Protein AF-A0A917EUT6-F1 (afdb_monomer)

Radius of gyration: 12.78 Å; Cα contacts (8 Å, |Δi|>4): 164; chains: 1; bounding box: 24×32×35 Å

Structure (mmCIF, N/CA/C/O backbone):
data_AF-A0A917EUT6-F1
#
_entry.id   AF-A0A917EUT6-F1
#
loop_
_atom_site.group_PDB
_atom_site.id
_atom_site.type_symbol
_atom_site.label_atom_id
_atom_site.label_alt_id
_atom_site.label_comp_id
_atom_site.label_asym_id
_atom_site.label_entity_id
_atom_site.label_seq_id
_atom_site.pdbx_PDB_ins_code
_atom_site.Cartn_x
_atom_site.Cartn_y
_atom_site.Cartn_z
_atom_site.occupancy
_atom_site.B_iso_or_equiv
_atom_site.auth_seq_id
_atom_site.auth_comp_id
_atom_site.auth_asym_id
_atom_site.auth_atom_id
_atom_site.pdbx_PDB_model_num
ATOM 1 N N . MET A 1 1 ? 4.997 10.316 -0.111 1.00 61.34 1 MET A N 1
ATOM 2 C CA . MET A 1 1 ? 4.974 10.881 1.253 1.00 61.34 1 MET A CA 1
ATOM 3 C C . MET A 1 1 ? 5.558 12.274 1.196 1.00 61.34 1 MET A C 1
ATOM 5 O O . MET A 1 1 ? 6.609 12.444 0.580 1.00 61.34 1 MET A O 1
ATOM 9 N N . ALA A 1 2 ? 4.870 13.261 1.759 1.00 62.78 2 ALA A N 1
ATOM 10 C CA . ALA A 1 2 ? 5.331 14.645 1.729 1.00 62.78 2 ALA A CA 1
ATOM 11 C C . ALA A 1 2 ? 6.345 14.911 2.855 1.00 62.78 2 ALA A C 1
ATOM 13 O O . ALA A 1 2 ? 6.336 14.249 3.895 1.00 62.78 2 ALA A O 1
ATOM 14 N N . ARG A 1 3 ? 7.220 15.910 2.675 1.00 61.78 3 ARG A N 1
ATOM 15 C CA . ARG A 1 3 ? 8.024 16.441 3.788 1.00 61.78 3 ARG A CA 1
ATOM 16 C C . ARG A 1 3 ? 7.076 17.080 4.804 1.00 61.78 3 ARG A C 1
ATOM 18 O O . ARG A 1 3 ? 6.504 18.124 4.514 1.00 61.78 3 ARG A O 1
ATOM 25 N N . GLY A 1 4 ? 6.945 16.462 5.976 1.00 76.94 4 GLY A N 1
ATOM 26 C CA . GLY A 1 4 ? 6.106 16.950 7.077 1.00 76.94 4 GLY A CA 1
ATOM 27 C C . GLY A 1 4 ? 5.067 15.947 7.574 1.00 76.94 4 GLY A C 1
ATOM 28 O O . GLY A 1 4 ? 4.461 16.187 8.613 1.00 76.94 4 GLY A O 1
ATOM 29 N N . ASP A 1 5 ? 4.886 14.822 6.880 1.00 86.12 5 ASP A N 1
ATOM 30 C CA . ASP A 1 5 ? 4.000 13.757 7.347 1.00 86.12 5 ASP A CA 1
ATOM 31 C C . ASP A 1 5 ? 4.551 13.089 8.616 1.00 86.12 5 ASP A C 1
ATOM 33 O O . ASP A 1 5 ? 5.735 12.742 8.694 1.00 86.12 5 ASP A O 1
ATOM 37 N N . THR A 1 6 ? 3.680 12.868 9.603 1.00 89.69 6 THR A N 1
ATOM 38 C CA . THR A 1 6 ? 4.014 12.089 10.797 1.00 89.69 6 THR A CA 1
ATOM 39 C C . THR A 1 6 ? 3.900 10.615 10.453 1.00 89.69 6 THR A C 1
ATOM 41 O O . THR A 1 6 ? 2.805 10.098 10.227 1.00 89.69 6 THR A O 1
ATOM 44 N N . VAL A 1 7 ? 5.038 9.925 10.427 1.00 91.00 7 VAL A N 1
ATOM 45 C CA . VAL A 1 7 ? 5.102 8.498 10.112 1.00 91.00 7 VAL A CA 1
ATOM 46 C C . VAL A 1 7 ? 5.517 7.715 11.350 1.00 91.00 7 VAL A C 1
ATOM 48 O O . VAL A 1 7 ? 6.525 8.028 11.985 1.00 91.00 7 VAL A O 1
ATOM 51 N N . ARG A 1 8 ? 4.766 6.661 11.670 1.00 90.56 8 ARG A N 1
ATOM 52 C CA . ARG A 1 8 ? 5.086 5.726 12.754 1.00 90.56 8 ARG A CA 1
ATOM 53 C C . ARG A 1 8 ? 4.984 4.280 12.297 1.00 90.56 8 ARG A C 1
ATOM 55 O O . ARG A 1 8 ? 4.434 3.973 11.242 1.00 90.56 8 ARG A O 1
ATOM 62 N N . ARG A 1 9 ? 5.459 3.374 13.149 1.00 89.69 9 ARG A N 1
ATOM 63 C CA . ARG A 1 9 ? 5.080 1.964 13.052 1.00 89.69 9 ARG A CA 1
ATOM 64 C C . ARG A 1 9 ? 3.669 1.781 13.583 1.00 89.69 9 ARG A C 1
ATOM 66 O O . ARG A 1 9 ? 3.327 2.316 14.638 1.00 89.69 9 ARG A O 1
ATOM 73 N N . LEU A 1 10 ? 2.876 0.992 12.874 1.00 87.00 10 LEU A N 1
ATOM 74 C CA . LEU A 1 10 ? 1.582 0.533 13.349 1.00 87.00 10 LEU A CA 1
ATOM 75 C C . LEU A 1 10 ? 1.700 -0.947 13.703 1.00 87.00 10 LEU A C 1
ATOM 77 O O . LEU A 1 10 ? 2.208 -1.734 12.915 1.00 87.00 10 LEU A O 1
ATOM 81 N N . ARG A 1 11 ? 1.236 -1.317 14.896 1.00 89.38 11 ARG A N 1
ATOM 82 C CA . ARG A 1 11 ? 1.155 -2.711 15.338 1.00 89.38 11 ARG A CA 1
ATOM 83 C C . ARG A 1 11 ? -0.287 -2.992 15.705 1.00 89.38 11 ARG A C 1
ATOM 85 O O . ARG A 1 11 ? -0.788 -2.430 16.676 1.00 89.38 11 ARG A O 1
ATOM 92 N N . VAL A 1 12 ? -0.949 -3.827 14.915 1.00 83.62 12 VAL A N 1
ATOM 93 C CA . VAL A 1 12 ? -2.347 -4.204 15.150 1.00 83.62 12 VAL A CA 1
ATOM 94 C C . VAL A 1 12 ? -2.377 -5.663 15.596 1.00 83.62 12 VAL A C 1
ATOM 96 O O . VAL A 1 12 ? -1.942 -6.530 14.838 1.00 83.62 12 VAL A O 1
ATOM 99 N N . PRO A 1 13 ? -2.843 -5.968 16.818 1.00 84.81 13 PRO A N 1
ATOM 100 C CA . PRO A 1 13 ? -3.062 -7.347 17.238 1.00 84.81 13 PRO A CA 1
ATOM 101 C C . PRO A 1 13 ? -4.148 -8.014 16.383 1.00 84.81 13 PRO A C 1
ATOM 103 O O . PRO A 1 13 ? -5.227 -7.451 16.198 1.00 84.81 13 PRO A O 1
ATOM 106 N N . VAL A 1 14 ? -3.878 -9.223 15.887 1.00 80.94 14 VAL A N 1
ATOM 107 C CA . VAL A 1 14 ? -4.803 -10.023 15.069 1.00 80.94 14 VAL A CA 1
ATOM 108 C C . VAL A 1 14 ? -4.812 -11.455 15.588 1.00 80.94 14 VAL A C 1
ATOM 110 O O . VAL A 1 14 ? -3.909 -12.240 15.304 1.00 80.94 14 VAL A O 1
ATOM 113 N N . GLY A 1 15 ? -5.821 -11.812 16.385 1.00 80.75 15 GLY A N 1
ATOM 114 C CA . GLY A 1 15 ? -5.842 -13.108 17.069 1.00 80.75 15 GLY A CA 1
ATOM 115 C C . GLY A 1 15 ? -4.579 -13.300 17.918 1.00 80.75 15 GLY A C 1
ATOM 116 O O . GLY A 1 15 ? -4.320 -12.506 18.817 1.00 80.75 15 GLY A O 1
ATOM 117 N N . ASN A 1 16 ? -3.777 -14.320 17.591 1.00 84.50 16 ASN A N 1
ATOM 118 C CA . ASN A 1 16 ? -2.515 -14.629 18.280 1.00 84.50 16 ASN A CA 1
ATOM 119 C C . ASN A 1 16 ? -1.264 -14.061 17.581 1.00 84.50 16 ASN A C 1
ATOM 121 O O . ASN A 1 16 ? -0.147 -14.412 17.957 1.00 84.50 16 ASN A O 1
ATOM 125 N N . THR A 1 17 ? -1.423 -13.223 16.553 1.00 81.19 17 THR A N 1
ATOM 126 C CA . THR A 1 17 ? -0.307 -12.575 15.852 1.00 81.19 17 THR A CA 1
ATOM 127 C C . THR A 1 17 ? -0.394 -11.052 15.939 1.00 81.19 17 THR A C 1
ATOM 129 O O . THR A 1 17 ? -1.390 -10.484 16.389 1.00 81.19 17 THR A O 1
ATOM 132 N N . VAL A 1 18 ? 0.672 -10.379 15.515 1.00 86.38 18 VAL A N 1
ATOM 133 C CA . VAL A 1 18 ? 0.713 -8.929 15.339 1.00 86.38 18 VAL A CA 1
ATOM 134 C C . VAL A 1 18 ? 0.996 -8.641 13.878 1.00 86.38 18 VAL A C 1
ATOM 136 O O . VAL A 1 18 ? 1.968 -9.128 13.306 1.00 86.38 18 VAL A O 1
ATOM 139 N N . MET A 1 19 ? 0.138 -7.824 13.293 1.00 86.81 19 MET A N 1
ATOM 140 C CA . MET A 1 19 ? 0.319 -7.265 11.970 1.00 86.81 19 MET A CA 1
ATOM 141 C C . MET A 1 19 ? 1.173 -6.001 12.066 1.00 86.81 19 MET A C 1
ATOM 143 O O . MET A 1 19 ? 0.867 -5.106 12.861 1.00 86.81 19 MET A O 1
ATOM 147 N N . GLU A 1 20 ? 2.226 -5.930 11.258 1.00 90.88 20 GLU A N 1
ATOM 148 C CA . GLU A 1 20 ? 3.186 -4.823 11.252 1.00 90.88 20 GLU A CA 1
ATOM 149 C C . GLU A 1 20 ? 3.448 -4.389 9.799 1.00 90.88 20 GLU A C 1
ATOM 151 O O . GLU A 1 20 ? 4.350 -4.931 9.160 1.00 90.88 20 GLU A O 1
ATOM 156 N N . PRO A 1 21 ? 2.635 -3.468 9.237 1.00 91.12 21 PRO A N 1
ATOM 157 C CA . PRO A 1 21 ? 2.971 -2.797 7.983 1.00 91.12 21 PRO A CA 1
ATOM 158 C C . PRO A 1 21 ? 4.301 -2.052 8.099 1.00 91.12 21 PRO A C 1
ATOM 160 O O . PRO A 1 21 ? 4.679 -1.621 9.193 1.00 91.12 21 PRO A O 1
ATOM 163 N N . ASP A 1 22 ? 4.965 -1.827 6.962 1.00 93.69 22 ASP A N 1
ATOM 164 C CA . ASP A 1 22 ? 6.240 -1.103 6.943 1.00 93.69 22 ASP A CA 1
ATOM 165 C C . ASP A 1 22 ? 6.113 0.288 7.571 1.00 93.69 22 ASP A C 1
ATOM 167 O O . ASP A 1 22 ? 6.968 0.688 8.365 1.00 93.69 22 ASP A O 1
ATOM 171 N N . LEU A 1 23 ? 5.052 1.032 7.228 1.00 93.69 23 LEU A N 1
ATOM 172 C CA . LEU A 1 23 ? 4.805 2.384 7.732 1.00 93.69 23 LEU A CA 1
ATOM 173 C C . LEU A 1 23 ? 3.303 2.659 7.908 1.00 93.69 23 LEU A C 1
ATOM 175 O O . LEU A 1 23 ? 2.458 2.153 7.170 1.00 93.69 23 LEU A O 1
ATOM 179 N N . TYR A 1 24 ? 2.977 3.548 8.842 1.00 95.00 24 TYR A N 1
ATOM 180 C CA . TYR A 1 24 ? 1.680 4.210 8.933 1.00 95.00 24 TYR A CA 1
ATOM 181 C C . TYR A 1 24 ? 1.881 5.722 8.937 1.00 95.00 24 TYR A C 1
ATOM 183 O O . TYR A 1 24 ? 2.563 6.262 9.811 1.00 95.00 24 TYR A O 1
ATOM 191 N N . ASN A 1 25 ? 1.300 6.394 7.950 1.00 94.50 25 ASN A N 1
ATOM 192 C CA . ASN A 1 25 ? 1.267 7.844 7.862 1.00 94.50 25 ASN A CA 1
ATOM 193 C C . ASN A 1 25 ? 0.037 8.349 8.621 1.00 94.50 25 ASN A C 1
ATOM 195 O O . ASN A 1 25 ? -1.091 8.232 8.144 1.00 94.50 25 ASN A O 1
ATOM 199 N N . GLU A 1 26 ? 0.249 8.893 9.815 1.00 92.50 26 GLU A N 1
ATOM 200 C CA . GLU A 1 26 ? -0.831 9.399 10.664 1.00 92.50 26 GLU A CA 1
ATOM 201 C C . GLU A 1 26 ? -1.521 10.617 10.060 1.00 92.50 26 GLU A C 1
ATOM 203 O O . GLU A 1 26 ? -2.722 10.793 10.249 1.00 92.50 26 GLU A O 1
ATOM 208 N N . THR A 1 27 ? -0.768 11.443 9.331 1.00 92.38 27 THR A N 1
ATOM 209 C CA . THR A 1 27 ? -1.285 12.667 8.718 1.00 92.38 27 THR A CA 1
ATOM 210 C C . THR A 1 27 ? -2.312 12.343 7.636 1.00 92.38 27 THR A C 1
ATOM 212 O O . THR A 1 27 ? -3.367 12.973 7.580 1.00 92.38 27 THR A O 1
ATOM 215 N N . SER A 1 28 ? -2.031 11.352 6.785 1.00 92.75 28 SER A N 1
ATOM 216 C CA . SER A 1 28 ? -2.917 10.966 5.677 1.00 92.75 28 SER A CA 1
ATOM 217 C C . SER A 1 28 ? -3.845 9.786 5.995 1.00 92.75 28 SER A C 1
ATOM 219 O O . SER A 1 28 ? -4.803 9.538 5.254 1.00 92.75 28 SER A O 1
ATOM 221 N N . GLY A 1 29 ? -3.582 9.059 7.084 1.00 94.31 29 GLY A N 1
ATOM 222 C CA . GLY A 1 29 ? -4.253 7.803 7.420 1.00 94.31 29 GLY A CA 1
ATOM 223 C C . GLY A 1 29 ? -3.8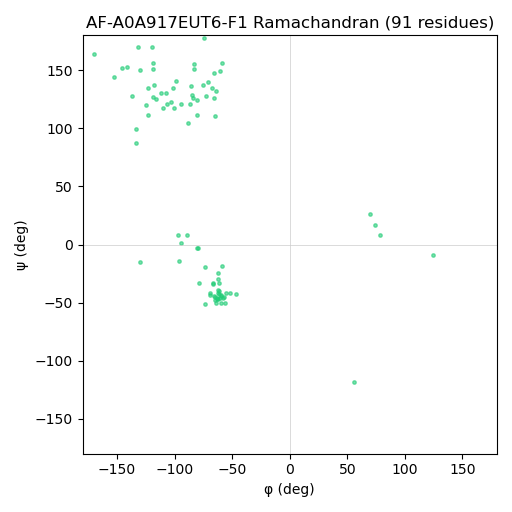08 6.624 6.548 1.00 94.31 29 GLY A C 1
ATOM 224 O O . GLY A 1 29 ? -4.509 5.617 6.474 1.00 94.31 29 GLY A O 1
ATOM 225 N N . GLU A 1 30 ? -2.678 6.722 5.851 1.00 96.69 30 GLU A N 1
ATOM 226 C CA . GLU A 1 30 ? -2.220 5.669 4.943 1.00 96.69 30 GLU A CA 1
ATOM 227 C C . GLU A 1 30 ? -1.444 4.573 5.677 1.00 96.69 30 GLU A C 1
ATOM 229 O O . GLU A 1 30 ? -0.434 4.832 6.334 1.00 96.69 30 GLU A O 1
ATOM 234 N N . ILE A 1 31 ? -1.874 3.325 5.507 1.00 97.00 31 ILE A N 1
ATOM 235 C CA . ILE A 1 31 ? -1.070 2.140 5.802 1.00 97.00 31 ILE A CA 1
ATOM 236 C C . ILE A 1 31 ? -0.246 1.836 4.559 1.00 97.00 31 ILE A C 1
ATOM 238 O O . ILE A 1 31 ? -0.805 1.606 3.487 1.00 97.00 31 ILE A O 1
ATOM 242 N N . VAL A 1 32 ? 1.076 1.839 4.703 1.00 97.12 32 VAL A N 1
ATOM 243 C CA . VAL A 1 32 ? 1.995 1.760 3.570 1.00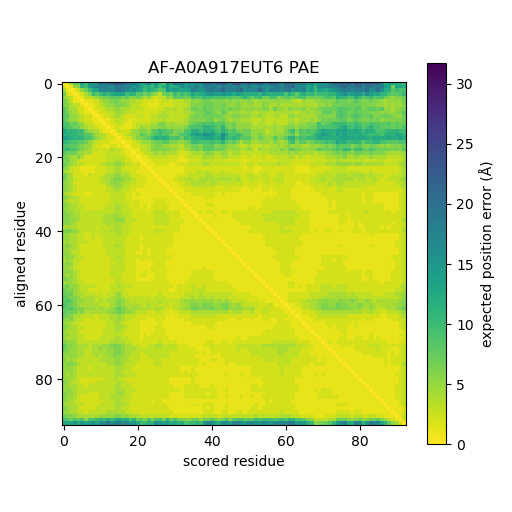 97.12 32 VAL A CA 1
ATOM 244 C C . VAL A 1 32 ? 2.816 0.484 3.627 1.00 97.12 32 VAL A C 1
ATOM 246 O O . VAL A 1 32 ? 3.523 0.237 4.602 1.00 97.12 32 VAL A O 1
ATOM 249 N N . GLU A 1 33 ? 2.757 -0.282 2.541 1.00 97.62 33 GLU A N 1
ATOM 250 C CA . GLU A 1 33 ? 3.635 -1.425 2.283 1.00 97.62 33 GLU A CA 1
ATOM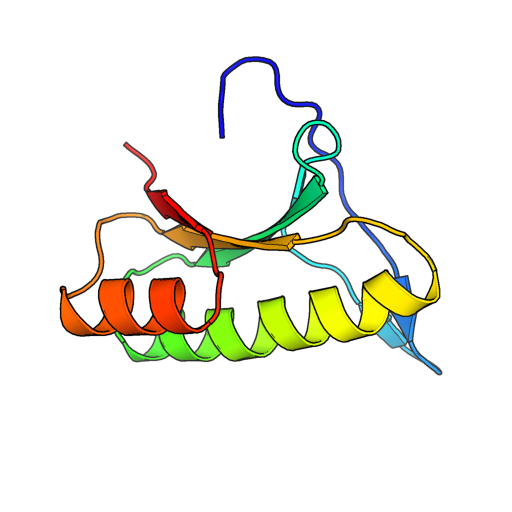 251 C C . GLU A 1 33 ? 4.706 -1.026 1.261 1.00 97.62 33 GLU A C 1
ATOM 253 O O . GLU A 1 33 ? 4.399 -0.595 0.146 1.00 97.62 33 GLU A O 1
ATOM 258 N N . ALA A 1 34 ? 5.978 -1.159 1.618 1.00 97.00 34 ALA A N 1
ATOM 259 C CA . ALA A 1 34 ? 7.103 -0.790 0.777 1.00 97.00 34 ALA A CA 1
ATOM 260 C C . ALA A 1 34 ? 7.723 -2.023 0.117 1.00 97.00 34 ALA A C 1
ATOM 262 O O . ALA A 1 34 ? 8.020 -3.029 0.754 1.00 97.00 34 ALA A O 1
ATOM 263 N N . LYS A 1 35 ? 8.010 -1.942 -1.184 1.00 97.44 35 LYS A N 1
ATOM 264 C CA . LYS A 1 35 ? 8.726 -3.003 -1.905 1.00 97.44 35 LYS A CA 1
ATOM 265 C C . LYS A 1 35 ? 10.034 -2.498 -2.480 1.00 97.44 35 LYS A C 1
ATOM 267 O O . LYS A 1 35 ? 10.180 -1.343 -2.854 1.00 97.44 35 LYS A O 1
ATOM 272 N N . LYS A 1 36 ? 10.990 -3.417 -2.609 1.00 96.94 36 LYS A N 1
ATOM 273 C CA . LYS A 1 36 ? 12.302 -3.171 -3.230 1.00 96.94 36 LYS A CA 1
ATOM 274 C C . LYS A 1 36 ? 12.292 -3.208 -4.762 1.00 96.94 36 LYS A C 1
ATOM 276 O O . LYS A 1 36 ? 13.335 -3.047 -5.380 1.00 96.94 36 LYS A O 1
ATOM 281 N N . SER A 1 37 ? 11.153 -3.514 -5.381 1.00 97.69 37 SER A N 1
ATOM 282 C CA . SER A 1 37 ? 11.018 -3.648 -6.831 1.00 97.69 37 SER A CA 1
ATOM 283 C C . SER A 1 37 ? 9.589 -3.341 -7.256 1.00 97.69 37 SER A C 1
ATOM 285 O O . SER A 1 37 ? 8.644 -3.715 -6.564 1.00 97.69 37 SER A O 1
ATOM 287 N N . SER A 1 38 ? 9.448 -2.722 -8.426 1.00 98.00 38 SER A N 1
ATOM 288 C CA . SER A 1 38 ? 8.162 -2.451 -9.082 1.00 98.00 38 SER A CA 1
ATOM 289 C C . SER A 1 38 ? 7.702 -3.594 -9.995 1.00 98.00 38 SER A C 1
ATOM 291 O O . SER A 1 38 ? 6.731 -3.451 -10.735 1.00 98.00 38 SER A O 1
ATOM 293 N N . ALA A 1 39 ? 8.392 -4.741 -9.977 1.00 98.31 39 ALA A N 1
ATOM 294 C CA . ALA A 1 39 ? 8.007 -5.904 -10.768 1.00 98.31 39 ALA A CA 1
ATOM 295 C C . ALA A 1 39 ? 6.659 -6.485 -10.300 1.00 98.31 39 ALA A C 1
ATOM 297 O O . ALA A 1 39 ? 6.345 -6.501 -9.108 1.00 98.31 39 ALA A O 1
ATOM 298 N N . ARG A 1 40 ? 5.890 -7.048 -11.242 1.00 98.44 40 ARG A N 1
ATOM 299 C CA . ARG A 1 40 ? 4.514 -7.544 -11.037 1.00 98.44 40 ARG A CA 1
ATOM 300 C C . ARG A 1 40 ? 4.320 -8.405 -9.789 1.00 98.44 40 ARG A C 1
ATOM 302 O O . ARG A 1 40 ? 3.324 -8.241 -9.091 1.00 98.44 40 ARG A O 1
ATOM 309 N N . GLY A 1 41 ? 5.248 -9.320 -9.506 1.00 98.56 41 GLY A N 1
ATOM 310 C CA . GLY A 1 41 ? 5.165 -10.185 -8.325 1.00 98.56 41 GLY A CA 1
ATOM 311 C C . GLY A 1 41 ? 5.196 -9.404 -7.007 1.00 98.56 41 GLY A C 1
ATOM 312 O O . GLY A 1 41 ? 4.400 -9.684 -6.115 1.00 98.56 41 GLY A O 1
ATOM 313 N N . TYR A 1 42 ? 6.053 -8.383 -6.912 1.00 98.62 42 TYR A N 1
ATOM 314 C CA . TYR A 1 42 ? 6.155 -7.526 -5.729 1.00 98.62 42 TYR A CA 1
ATOM 315 C C . TYR A 1 42 ? 4.915 -6.655 -5.556 1.00 98.62 42 TYR A C 1
ATOM 317 O O . TYR A 1 42 ? 4.387 -6.583 -4.450 1.00 98.62 42 TYR A O 1
ATOM 325 N N 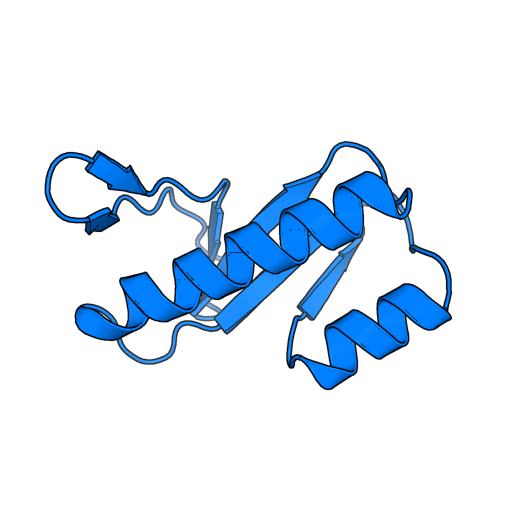. VAL A 1 43 ? 4.412 -6.063 -6.644 1.00 98.50 43 VAL A N 1
ATOM 326 C CA . VAL A 1 43 ? 3.196 -5.235 -6.605 1.00 98.50 43 VAL A CA 1
ATOM 327 C C . VAL A 1 43 ? 1.987 -6.066 -6.178 1.00 98.50 43 VAL A C 1
ATOM 329 O O . VAL A 1 43 ? 1.275 -5.681 -5.260 1.00 98.50 43 VAL A O 1
ATOM 332 N N . ARG A 1 44 ? 1.784 -7.255 -6.761 1.00 98.62 44 ARG A N 1
ATOM 333 C CA . ARG A 1 44 ? 0.669 -8.145 -6.384 1.00 98.62 44 ARG A CA 1
ATOM 334 C C . ARG A 1 44 ? 0.752 -8.612 -4.932 1.00 98.62 44 ARG A C 1
ATOM 336 O O . ARG A 1 44 ? -0.275 -8.699 -4.268 1.00 98.62 44 ARG A O 1
ATOM 343 N N . ASN A 1 45 ? 1.957 -8.903 -4.444 1.00 98.62 45 ASN A N 1
ATOM 344 C CA . ASN A 1 45 ? 2.168 -9.256 -3.043 1.00 98.62 45 ASN A CA 1
ATOM 345 C C . ASN A 1 45 ? 1.833 -8.073 -2.113 1.00 98.62 45 ASN A C 1
ATOM 347 O O . ASN A 1 45 ? 1.088 -8.259 -1.154 1.00 98.62 45 ASN A O 1
ATOM 351 N N . ALA A 1 46 ? 2.289 -6.863 -2.454 1.00 98.44 46 ALA A N 1
ATOM 352 C CA . ALA A 1 46 ? 1.985 -5.646 -1.702 1.00 98.44 46 ALA A CA 1
ATOM 353 C C . ALA A 1 46 ? 0.482 -5.328 -1.672 1.00 98.44 46 ALA A C 1
ATOM 355 O O . ALA A 1 46 ? -0.031 -4.957 -0.624 1.00 98.44 46 ALA A O 1
ATOM 356 N N . ILE A 1 47 ? -0.233 -5.531 -2.788 1.00 98.69 47 ILE A N 1
ATOM 357 C CA . ILE A 1 47 ? -1.697 -5.384 -2.856 1.00 98.69 47 ILE A CA 1
ATOM 358 C C . ILE A 1 47 ? -2.375 -6.283 -1.818 1.00 98.69 47 ILE A C 1
ATOM 360 O O . ILE A 1 47 ? -3.201 -5.808 -1.045 1.00 98.69 47 ILE A O 1
ATOM 364 N N . GLY A 1 48 ? -2.021 -7.571 -1.778 1.00 98.25 48 GLY A N 1
ATOM 365 C CA . GLY A 1 48 ? -2.617 -8.507 -0.823 1.00 98.25 48 GLY A CA 1
ATOM 366 C C . GLY A 1 48 ? -2.366 -8.093 0.626 1.00 98.25 48 GLY A C 1
ATOM 367 O O . GLY A 1 48 ? -3.299 -8.049 1.422 1.00 98.25 48 GLY A O 1
ATOM 368 N N . GLN A 1 49 ? -1.123 -7.729 0.943 1.00 97.44 49 GLN A N 1
ATOM 369 C CA . GLN A 1 49 ? -0.744 -7.304 2.290 1.00 97.44 49 GLN A CA 1
ATOM 370 C C . GLN A 1 49 ? -1.451 -6.021 2.713 1.00 97.44 49 GLN A C 1
ATOM 372 O O . GLN A 1 49 ? -2.068 -5.990 3.769 1.00 97.44 49 GLN A O 1
ATOM 377 N N . VAL A 1 50 ? -1.421 -4.969 1.891 1.00 97.88 50 VAL A N 1
ATOM 378 C CA . VAL A 1 50 ? -1.989 -3.677 2.292 1.00 97.88 50 VAL A CA 1
ATOM 379 C C . VAL A 1 50 ? -3.512 -3.735 2.443 1.00 97.88 50 VAL A C 1
ATOM 381 O O . VAL A 1 50 ? -4.064 -3.093 3.335 1.00 97.88 50 VAL A O 1
ATOM 384 N N . LEU A 1 51 ? -4.200 -4.534 1.621 1.00 97.81 51 LEU A N 1
ATOM 385 C CA . LEU A 1 51 ? -5.644 -4.736 1.748 1.00 97.81 51 LEU A CA 1
ATOM 386 C C . LEU A 1 51 ? -6.001 -5.533 3.006 1.00 97.81 51 LEU A C 1
ATOM 388 O O . LEU A 1 51 ? -6.941 -5.156 3.705 1.00 97.81 51 LEU A O 1
ATOM 392 N N . ASP A 1 52 ? -5.240 -6.583 3.324 1.00 95.62 52 ASP A N 1
ATOM 393 C CA . ASP A 1 52 ? -5.390 -7.316 4.588 1.00 95.62 52 ASP A CA 1
ATOM 394 C C . ASP A 1 52 ? -5.153 -6.389 5.789 1.00 95.62 52 ASP A C 1
ATOM 396 O O . ASP A 1 52 ? -5.942 -6.346 6.741 1.00 95.62 52 ASP A O 1
ATOM 400 N N . TYR A 1 53 ? -4.119 -5.550 5.696 1.00 95.56 53 TYR A N 1
ATOM 401 C CA . TYR A 1 53 ? -3.775 -4.623 6.759 1.00 95.56 53 TYR A CA 1
ATOM 402 C C . TYR A 1 53 ? -4.856 -3.591 7.024 1.00 95.56 53 TYR A C 1
ATOM 404 O O . TYR A 1 53 ? -5.228 -3.359 8.176 1.00 95.56 53 TYR A O 1
ATOM 412 N N . VAL A 1 54 ? -5.391 -2.990 5.967 1.00 95.69 54 VAL A N 1
ATOM 413 C CA . VAL A 1 54 ? -6.492 -2.034 6.070 1.00 95.69 54 VAL A CA 1
ATOM 414 C C . VAL A 1 54 ? -7.751 -2.714 6.595 1.00 95.69 54 VAL A C 1
ATOM 416 O O . VAL A 1 54 ? -8.335 -2.205 7.549 1.00 95.69 54 VAL A O 1
ATOM 419 N N . HIS A 1 55 ? -8.138 -3.876 6.058 1.00 94.38 55 HIS A N 1
ATOM 420 C CA . HIS A 1 55 ? -9.316 -4.616 6.529 1.00 94.38 55 HIS A CA 1
ATOM 421 C C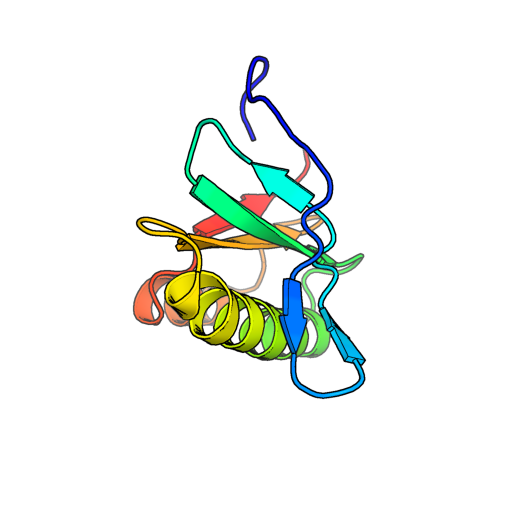 . HIS A 1 55 ? -9.252 -4.904 8.035 1.00 94.38 55 HIS A C 1
ATOM 423 O O . HIS A 1 55 ? -10.245 -4.788 8.758 1.00 94.38 55 HIS A O 1
ATOM 429 N N . THR A 1 56 ? -8.073 -5.278 8.517 1.00 92.06 56 THR A N 1
ATOM 430 C CA . THR A 1 56 ? -7.840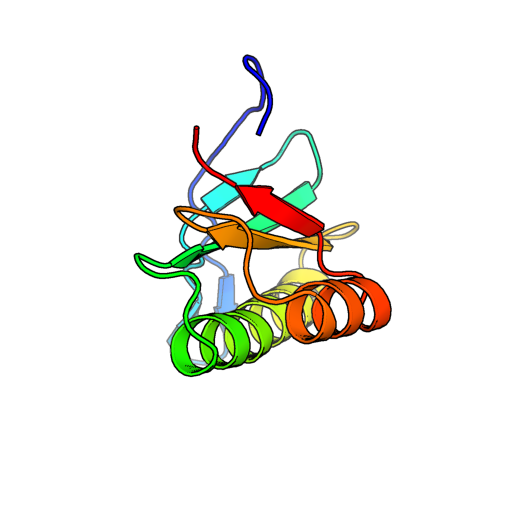 -5.573 9.927 1.00 92.06 56 THR A CA 1
ATOM 431 C C . THR A 1 56 ? -7.817 -4.303 10.772 1.00 92.06 56 THR A C 1
ATOM 433 O O . THR A 1 56 ? -8.536 -4.220 11.769 1.00 92.06 56 THR A O 1
ATOM 436 N N . ALA A 1 57 ? -7.026 -3.300 10.384 1.00 92.44 57 ALA A N 1
ATOM 437 C CA . ALA A 1 57 ? -6.881 -2.055 11.134 1.00 92.44 57 ALA A CA 1
ATOM 438 C C . ALA A 1 57 ? -8.206 -1.288 11.248 1.00 92.44 57 ALA A C 1
ATOM 440 O O . ALA A 1 57 ? -8.475 -0.705 12.297 1.00 92.44 57 ALA A O 1
ATOM 441 N N . GLN A 1 58 ? -9.075 -1.359 10.234 1.00 92.62 58 GLN A N 1
ATOM 442 C CA . GLN A 1 58 ? -10.400 -0.725 10.249 1.00 92.62 58 GLN A CA 1
ATOM 443 C C . GLN A 1 58 ? -11.311 -1.200 11.387 1.00 92.62 58 GLN A C 1
ATOM 445 O O . GLN A 1 58 ? -12.254 -0.502 11.747 1.00 92.62 58 GLN A O 1
ATOM 450 N N . LYS A 1 59 ? -11.026 -2.352 12.004 1.00 90.00 59 LYS A N 1
ATOM 451 C CA . LYS A 1 59 ? -11.786 -2.860 13.160 1.00 90.00 59 LYS A CA 1
ATOM 452 C C . LYS A 1 59 ? -11.500 -2.084 14.449 1.00 90.00 59 LYS A C 1
ATOM 454 O O . LYS A 1 59 ? -12.279 -2.176 15.392 1.00 90.00 59 LYS A O 1
ATOM 459 N N . VAL A 1 60 ? -10.384 -1.353 14.502 1.00 89.00 60 VAL A N 1
ATOM 460 C CA . VAL A 1 60 ? -9.918 -0.623 15.695 1.00 89.00 60 VAL A CA 1
ATOM 461 C C . VAL A 1 60 ? -9.560 0.839 15.415 1.00 89.00 60 VAL A C 1
ATOM 463 O O . VAL A 1 60 ? -9.424 1.625 16.349 1.00 89.00 60 VAL A O 1
ATOM 466 N N . MET A 1 61 ? -9.408 1.222 14.146 1.00 89.56 61 MET A N 1
ATOM 467 C CA . MET A 1 61 ? -9.037 2.564 13.706 1.00 89.56 61 MET A CA 1
ATOM 468 C C . MET A 1 61 ? -9.891 2.990 12.515 1.00 89.56 61 MET A C 1
ATOM 470 O O . MET A 1 61 ? -9.926 2.319 11.488 1.00 89.56 61 MET A O 1
ATOM 474 N N . ASN A 1 62 ? -10.518 4.157 12.610 1.00 90.00 62 ASN A N 1
ATOM 475 C CA . ASN A 1 62 ? -11.293 4.706 11.503 1.00 90.00 62 ASN A CA 1
ATOM 476 C C . ASN A 1 62 ? -10.394 5.437 10.499 1.00 90.00 62 ASN A C 1
ATOM 478 O O . ASN A 1 62 ? -9.372 6.013 10.863 1.00 90.00 62 ASN A O 1
ATOM 482 N N . GLY A 1 63 ? -10.817 5.461 9.233 1.00 92.12 63 GLY A N 1
ATOM 483 C CA . GLY A 1 63 ? -10.215 6.319 8.208 1.00 92.12 63 GLY A CA 1
ATOM 484 C C . GLY A 1 63 ? -8.886 5.836 7.623 1.00 92.12 63 GLY A C 1
ATOM 485 O O . GLY A 1 63 ? -8.284 6.578 6.851 1.00 92.12 63 GLY A O 1
ATOM 486 N N . VAL A 1 64 ? -8.442 4.616 7.940 1.00 95.25 64 VAL A N 1
ATOM 487 C CA . VAL A 1 64 ? -7.217 4.057 7.352 1.00 95.25 64 VAL A CA 1
ATOM 488 C C . VAL A 1 64 ? -7.407 3.694 5.874 1.00 95.25 64 VAL A C 1
ATOM 490 O O . VAL A 1 64 ? -8.455 3.165 5.484 1.00 95.25 64 VAL A O 1
ATOM 493 N N . ARG A 1 65 ? -6.389 3.974 5.054 1.00 97.44 65 ARG A N 1
ATOM 494 C CA . ARG A 1 65 ? -6.380 3.760 3.596 1.00 97.44 65 ARG A CA 1
ATOM 495 C C . ARG A 1 65 ? -5.134 2.997 3.132 1.00 97.44 65 ARG A C 1
ATOM 497 O O . ARG A 1 65 ? -4.095 3.123 3.776 1.00 97.44 65 ARG A O 1
ATOM 504 N N . PRO A 1 66 ? -5.217 2.212 2.044 1.00 98.44 66 PRO A N 1
ATOM 505 C CA . PRO A 1 66 ? -4.086 1.425 1.568 1.00 98.44 66 PRO A CA 1
ATOM 506 C C . PRO A 1 66 ? -3.159 2.229 0.653 1.00 98.44 66 PRO A C 1
ATOM 508 O O . PRO A 1 66 ? -3.623 2.880 -0.285 1.00 98.44 66 PRO A O 1
ATOM 511 N N . SER A 1 67 ? -1.848 2.085 0.850 1.00 98.25 67 SER A N 1
ATOM 512 C CA . SER A 1 67 ? -0.837 2.628 -0.059 1.00 98.25 67 SER A CA 1
ATOM 513 C C . SER A 1 67 ? 0.354 1.686 -0.247 1.00 98.25 67 SER A C 1
ATOM 515 O O . SER A 1 67 ? 0.703 0.897 0.629 1.00 98.25 67 SER A O 1
ATOM 517 N N . ILE A 1 68 ? 1.015 1.778 -1.400 1.00 98.00 68 ILE A N 1
ATOM 518 C CA . ILE A 1 68 ? 2.220 1.002 -1.723 1.00 98.00 68 ILE A CA 1
ATOM 519 C C . ILE A 1 68 ? 3.352 1.967 -2.072 1.00 98.00 68 ILE A C 1
ATOM 521 O O . ILE A 1 68 ? 3.149 2.893 -2.853 1.00 98.00 68 ILE A O 1
ATOM 525 N N . LEU A 1 69 ? 4.548 1.738 -1.527 1.00 97.44 69 LEU A N 1
ATOM 526 C CA . LEU A 1 69 ? 5.762 2.487 -1.858 1.00 97.44 69 LEU A CA 1
ATOM 527 C C . LEU A 1 69 ? 6.704 1.635 -2.718 1.00 97.44 69 LEU A C 1
ATOM 529 O O . LEU A 1 69 ? 7.161 0.574 -2.293 1.00 97.44 69 LEU A O 1
ATOM 533 N N . LEU A 1 70 ? 7.021 2.114 -3.919 1.00 97.62 70 LEU A N 1
ATOM 534 C CA . LEU A 1 70 ? 7.848 1.420 -4.909 1.00 97.62 70 LEU A CA 1
ATOM 535 C C . LEU A 1 70 ? 9.118 2.223 -5.246 1.00 97.62 70 LEU A C 1
ATOM 537 O O . LEU A 1 70 ? 9.124 3.445 -5.111 1.00 97.62 70 LEU A O 1
ATOM 541 N N . PRO A 1 71 ? 10.199 1.574 -5.721 1.00 97.00 71 PRO A N 1
ATOM 542 C CA . PRO A 1 71 ? 11.424 2.263 -6.145 1.00 97.00 71 PRO A CA 1
ATOM 543 C C . PRO A 1 71 ? 11.317 2.881 -7.550 1.00 97.00 71 PRO A C 1
ATOM 545 O O . PRO A 1 71 ? 12.275 3.460 -8.038 1.00 97.00 71 PRO A O 1
ATOM 548 N N . GLY A 1 72 ? 10.194 2.681 -8.239 1.00 96.56 72 GLY A N 1
ATOM 549 C CA . GLY A 1 72 ? 9.951 3.162 -9.596 1.00 96.56 72 GLY A CA 1
ATOM 550 C C . GLY A 1 72 ? 8.487 2.973 -9.984 1.00 96.56 72 GLY A C 1
ATOM 551 O O . GLY A 1 72 ? 7.765 2.202 -9.342 1.00 96.56 72 GLY A O 1
ATOM 552 N N . ILE A 1 73 ? 8.047 3.644 -11.044 1.00 96.25 73 ILE A N 1
ATOM 553 C CA . ILE A 1 73 ? 6.683 3.496 -11.568 1.00 96.25 73 ILE A CA 1
ATOM 554 C C . ILE A 1 73 ? 6.510 2.059 -12.115 1.00 96.25 73 ILE A C 1
ATOM 556 O O . ILE A 1 73 ? 7.344 1.616 -12.909 1.00 96.25 73 ILE A O 1
ATOM 560 N N . PRO A 1 74 ? 5.488 1.289 -11.683 1.00 97.06 74 PRO A N 1
ATOM 561 C CA . PRO A 1 74 ? 5.217 -0.041 -12.229 1.00 97.06 74 PRO A CA 1
ATOM 562 C C . PRO A 1 74 ? 4.584 0.060 -13.628 1.00 97.06 74 PRO A C 1
ATOM 564 O O . PRO A 1 74 ? 4.328 1.149 -14.135 1.00 97.06 74 PRO A O 1
ATOM 567 N N . THR A 1 75 ? 4.317 -1.074 -14.279 1.00 98.12 75 THR A N 1
ATOM 568 C CA . THR A 1 75 ? 3.657 -1.060 -15.594 1.00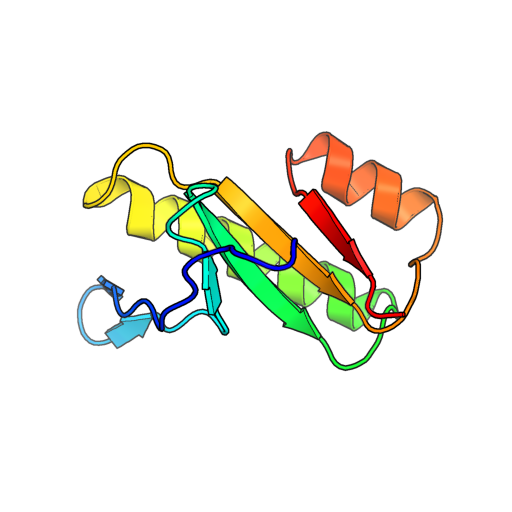 98.12 75 THR A CA 1
ATOM 569 C C . THR A 1 75 ? 2.268 -0.403 -15.519 1.00 98.12 75 THR A C 1
ATOM 571 O O . THR A 1 75 ? 1.613 -0.513 -14.479 1.00 98.12 75 THR A O 1
ATOM 574 N N . PRO A 1 76 ? 1.785 0.251 -16.595 1.00 98.50 76 PRO A N 1
ATOM 575 C CA . PRO A 1 76 ? 0.503 0.964 -16.584 1.00 98.50 76 PRO A CA 1
ATOM 576 C C . PRO A 1 76 ? -0.677 0.121 -16.087 1.00 98.50 76 PRO A C 1
ATOM 578 O O . PRO A 1 76 ? -1.438 0.577 -15.242 1.00 98.50 76 PRO A O 1
ATOM 581 N N . ASP A 1 77 ? -0.760 -1.148 -16.495 1.00 98.56 77 ASP A N 1
ATOM 582 C CA . ASP A 1 77 ? -1.823 -2.061 -16.056 1.00 98.56 77 ASP A CA 1
ATOM 583 C C . ASP A 1 77 ? -1.813 -2.323 -14.536 1.00 98.56 77 ASP A C 1
ATOM 585 O O . ASP A 1 77 ? -2.852 -2.564 -13.924 1.00 98.56 77 ASP A O 1
ATOM 589 N N . LEU A 1 78 ? -0.642 -2.257 -13.896 1.00 98.62 78 LEU A N 1
ATOM 590 C CA . LEU A 1 78 ? -0.517 -2.385 -12.445 1.00 98.62 78 LEU A CA 1
ATOM 591 C C . LEU A 1 78 ? -0.882 -1.091 -11.721 1.00 98.62 78 LEU A C 1
ATOM 593 O O . LEU A 1 78 ? -1.428 -1.158 -10.622 1.00 98.62 78 LEU A O 1
ATOM 597 N N . VAL A 1 79 ? -0.611 0.067 -12.326 1.00 98.44 79 VAL A N 1
ATOM 598 C CA . VAL A 1 79 ? -1.104 1.356 -11.818 1.00 98.44 79 VAL A CA 1
ATOM 599 C C . VAL A 1 79 ? -2.632 1.378 -11.867 1.00 98.44 79 VAL A C 1
ATOM 601 O O . VAL A 1 79 ? -3.265 1.701 -10.864 1.00 98.44 79 VAL A O 1
ATOM 604 N N . GLU A 1 80 ? -3.223 0.963 -12.990 1.00 98.62 80 GLU A N 1
ATOM 605 C CA . GLU A 1 80 ? -4.675 0.843 -13.167 1.00 98.62 80 GLU A CA 1
ATOM 606 C C . GLU A 1 80 ? -5.294 -0.130 -12.158 1.00 98.62 80 GLU A C 1
ATOM 608 O O . GLU A 1 80 ? -6.296 0.197 -11.521 1.00 98.62 80 GLU A O 1
ATOM 613 N N . LEU A 1 81 ? -4.669 -1.294 -11.942 1.00 98.69 81 LEU A N 1
ATOM 614 C CA . LEU A 1 81 ? -5.119 -2.252 -10.934 1.00 98.69 81 LEU A CA 1
ATOM 615 C C . LEU A 1 81 ? -5.114 -1.638 -9.528 1.00 98.69 81 LEU A C 1
ATOM 617 O O . LEU A 1 81 ? -6.126 -1.716 -8.833 1.00 98.69 81 LEU A O 1
ATOM 621 N N . CYS A 1 82 ? -4.013 -1.007 -9.109 1.00 98.69 82 CYS A N 1
ATOM 622 C CA . CYS A 1 82 ? -3.938 -0.339 -7.807 1.00 98.69 82 CYS A CA 1
ATOM 623 C C . CYS A 1 82 ? -5.014 0.746 -7.668 1.00 98.69 82 CYS A C 1
ATOM 625 O O . CYS A 1 82 ? -5.723 0.776 -6.663 1.00 98.69 82 CYS A O 1
ATOM 627 N N . ALA A 1 83 ? -5.191 1.582 -8.694 1.00 98.56 83 ALA A N 1
ATOM 628 C CA . ALA A 1 83 ? -6.207 2.628 -8.703 1.00 98.56 83 ALA A CA 1
ATOM 629 C C . ALA A 1 83 ? -7.630 2.054 -8.589 1.00 98.56 83 ALA A C 1
ATOM 631 O O . ALA A 1 83 ? -8.427 2.558 -7.799 1.00 98.56 83 ALA A O 1
ATOM 632 N N . SER A 1 84 ? -7.937 0.961 -9.297 1.00 98.69 84 SER A N 1
ATOM 633 C CA . SER A 1 84 ? -9.247 0.290 -9.229 1.00 98.69 84 SER A CA 1
ATOM 634 C C . SER A 1 84 ? -9.580 -0.268 -7.840 1.00 98.69 84 SER A C 1
ATOM 636 O O . SER A 1 84 ? -10.748 -0.402 -7.485 1.00 98.69 84 SER A O 1
ATOM 638 N N . LEU A 1 85 ? -8.549 -0.558 -7.040 1.00 98.56 85 LEU A N 1
ATOM 639 C CA . LEU A 1 85 ? -8.656 -1.042 -5.664 1.00 98.56 85 LEU A CA 1
ATOM 640 C C . LEU A 1 85 ? -8.581 0.093 -4.629 1.00 98.56 85 LEU A C 1
ATOM 642 O O . LEU A 1 85 ? -8.605 -0.175 -3.429 1.00 98.56 85 LEU A O 1
ATOM 646 N N . GLY A 1 86 ? -8.468 1.351 -5.069 1.00 98.25 86 GLY A N 1
ATOM 647 C CA . GLY A 1 86 ? -8.323 2.510 -4.187 1.00 98.25 86 GLY A CA 1
ATOM 648 C C . GLY A 1 86 ? -6.972 2.578 -3.467 1.00 98.25 86 GLY A C 1
ATOM 649 O O . GLY A 1 86 ? -6.897 3.149 -2.381 1.00 98.25 86 GLY A O 1
ATOM 650 N N . ILE A 1 87 ? -5.923 1.980 -4.040 1.00 98.62 87 ILE A N 1
ATOM 651 C CA . ILE A 1 87 ? -4.573 1.943 -3.469 1.00 98.62 87 ILE A CA 1
ATOM 652 C C . ILE A 1 87 ? -3.741 3.095 -4.031 1.00 98.62 87 ILE A C 1
ATOM 654 O O . ILE A 1 87 ? -3.493 3.161 -5.238 1.00 98.62 87 ILE A O 1
ATOM 658 N N . THR A 1 88 ? -3.238 3.965 -3.154 1.00 97.94 88 THR A N 1
ATOM 659 C CA . THR A 1 88 ? -2.296 5.022 -3.548 1.00 97.94 88 THR A CA 1
ATOM 660 C C . THR A 1 88 ? -0.927 4.414 -3.850 1.00 97.94 88 THR A C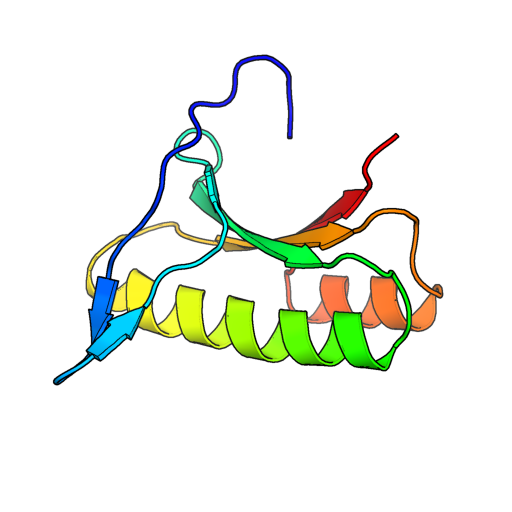 1
ATOM 662 O O . THR A 1 88 ? -0.351 3.709 -3.019 1.00 97.94 88 THR A O 1
ATOM 665 N N . VAL A 1 89 ? -0.363 4.709 -5.023 1.00 97.56 89 VAL A N 1
ATOM 666 C CA . VAL A 1 89 ? 1.003 4.296 -5.379 1.00 97.56 89 VAL A CA 1
ATOM 667 C C . VAL A 1 89 ? 1.957 5.467 -5.186 1.00 97.56 89 VAL A C 1
ATOM 669 O O . VAL A 1 89 ? 1.860 6.484 -5.867 1.00 97.56 89 VAL A O 1
ATOM 672 N N . TRP A 1 90 ? 2.909 5.294 -4.278 1.00 96.38 90 TRP A N 1
ATOM 673 C CA . TRP A 1 90 ? 4.038 6.188 -4.081 1.00 96.38 90 TRP A CA 1
ATOM 674 C C . TRP A 1 90 ? 5.274 5.626 -4.776 1.00 96.38 90 TRP A C 1
ATOM 676 O O . TRP A 1 90 ? 5.548 4.426 -4.714 1.00 96.38 90 TRP A O 1
ATOM 686 N N . VAL A 1 91 ? 6.060 6.506 -5.385 1.00 94.88 91 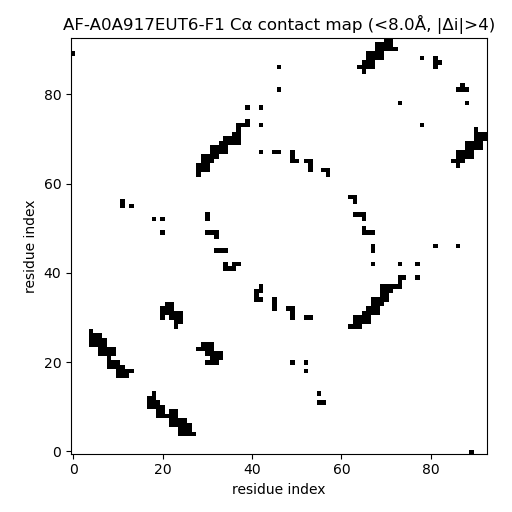VAL A N 1
ATOM 687 C CA . VAL A 1 91 ? 7.351 6.165 -5.984 1.00 94.88 91 VAL A CA 1
ATOM 688 C C . VAL A 1 91 ? 8.441 6.940 -5.251 1.00 94.88 91 VAL A C 1
ATOM 690 O O . VAL A 1 91 ? 8.233 8.095 -4.883 1.00 94.88 91 VAL A O 1
ATOM 693 N N . ARG A 1 92 ? 9.563 6.279 -4.959 1.00 85.81 92 ARG A N 1
ATOM 694 C CA . ARG A 1 92 ? 10.776 6.941 -4.471 1.00 85.81 92 ARG A CA 1
ATOM 695 C C . ARG A 1 92 ? 11.513 7.541 -5.664 1.00 85.81 92 ARG A C 1
ATOM 697 O O . ARG A 1 92 ? 11.811 6.796 -6.594 1.00 85.81 92 ARG A O 1
ATOM 704 N N . ASP A 1 93 ? 11.774 8.843 -5.603 1.00 59.91 93 ASP A N 1
ATOM 705 C CA . ASP A 1 93 ? 12.749 9.511 -6.472 1.00 59.91 93 ASP A CA 1
ATOM 706 C C . ASP A 1 93 ? 14.182 9.056 -6.144 1.00 59.91 93 ASP A C 1
ATOM 708 O O . ASP A 1 93 ? 14.461 8.789 -4.945 1.00 59.91 93 ASP A O 1
#

Organism: NCBI:txid1588641

Solvent-accessible surface area (backbone atoms only — not comparable to full-atom values): 5290 Å² total; per-residue (Å²): 131,65,96,81,62,50,69,44,80,46,78,45,79,50,91,95,46,72,47,67,54,74,33,24,32,68,72,79,28,32,38,28,32,70,42,95,43,41,49,69,70,50,48,56,52,41,52,55,50,25,50,52,48,36,64,57,43,53,78,82,39,84,76,58,38,34,25,39,37,20,62,39,85,50,58,69,72,55,52,51,51,34,52,77,71,64,34,47,79,38,61,51,131

Nearest PDB structures (foldseek):
  1y88-assembly1_A  TM=7.445E-01  e=6.110E-03  Archaeoglobus fulgidus
  8h4h-assembly1_A-2  TM=6.081E-01  e=3.736E-01  Pyrenophora teres f. teres 0-1
  8h4q-assembly1_A-2  TM=3.879E-01  e=4.872E-01  Pyrenophora teres f. teres 0-1

Mean predicted aligned error: 3.52 Å

Sequence (93 aa):
MARGDTVRRLRVPVGNTVMEPDLYNETSGEIVEAKKSSARGYVRNAIGQVLDYVHTAQKVMNGVRPSILLPGIPTPDLVELCASLGITVWVRD

pLDDT: mean 92.81, std 8.33, range [59.91, 98.69]

Foldseek 3Di:
DDVPFDKDWDWADDPPDTQTAPIAGPVQLEREHEDAALDPVRLVVLVVNQVVVCVRVCVPDPDHFYEYEHQDDHDPVSVVVCVVVRYHYHHDD

Secondary structure (DSSP, 8-state):
--TT--EE---EEETTEEE--SEEETTTTEEEEE-S--SHHHHHHHHHHHHHHHHHHTTT-TT-EEEEEESS---HHHHHHHHHTTPEEEE--